Protein AF-A0A965L6V7-F1 (afdb_monomer_lite)

Radius of gyration: 33.7 Å; chains: 1; bounding box: 58×99×78 Å

Structure (mmCIF, N/CA/C/O backbone):
data_AF-A0A965L6V7-F1
#
_entry.id   AF-A0A965L6V7-F1
#
loop_
_atom_site.group_PDB
_atom_site.id
_atom_site.type_symbol
_atom_site.label_atom_id
_atom_site.label_alt_id
_atom_site.label_comp_id
_atom_site.label_asym_id
_atom_site.label_entity_id
_atom_site.label_seq_id
_atom_site.pdbx_PDB_ins_code
_atom_site.Cartn_x
_atom_site.Cartn_y
_atom_site.Cartn_z
_atom_site.occupancy
_atom_site.B_iso_or_equiv
_atom_site.auth_seq_id
_atom_site.auth_comp_id
_atom_site.auth_asym_id
_atom_site.auth_atom_id
_atom_site.pdbx_PDB_model_num
ATOM 1 N N . MET A 1 1 ? 2.981 -50.674 20.744 1.00 44.47 1 MET A N 1
ATOM 2 C CA . MET A 1 1 ? 4.305 -50.019 20.685 1.00 44.47 1 MET A CA 1
ATOM 3 C C . MET A 1 1 ? 4.093 -48.649 20.050 1.00 44.47 1 MET A C 1
ATOM 5 O O . MET A 1 1 ? 4.303 -48.488 18.863 1.00 44.47 1 MET A O 1
ATOM 9 N N . GLU A 1 2 ? 3.376 -47.722 20.683 1.00 41.47 2 GLU A N 1
ATOM 10 C CA . GLU A 1 2 ? 3.799 -46.919 21.844 1.00 41.47 2 GLU A CA 1
ATOM 11 C C . GLU A 1 2 ? 5.207 -46.338 21.690 1.00 41.47 2 GLU A C 1
ATOM 13 O O . GLU A 1 2 ? 6.197 -47.031 21.916 1.00 41.47 2 GLU A O 1
ATOM 18 N N . LYS A 1 3 ? 5.266 -45.043 21.361 1.00 48.12 3 LYS A N 1
ATOM 19 C CA . LYS A 1 3 ? 5.869 -44.043 22.248 1.00 48.12 3 LYS A CA 1
ATOM 20 C C . LYS A 1 3 ? 5.353 -42.647 21.896 1.00 48.12 3 LYS A C 1
ATOM 22 O O . LYS A 1 3 ? 5.742 -42.050 20.898 1.00 48.12 3 LYS A O 1
ATOM 27 N N . GLU A 1 4 ? 4.443 -42.172 22.744 1.00 44.41 4 GLU A N 1
ATOM 28 C CA . GLU A 1 4 ? 4.149 -40.755 22.943 1.00 44.41 4 GLU A CA 1
ATOM 29 C C . GLU A 1 4 ? 5.427 -40.032 23.391 1.00 44.41 4 GLU A C 1
ATOM 31 O O . GLU A 1 4 ? 6.177 -40.556 24.217 1.00 44.41 4 GLU A O 1
ATOM 36 N N . MET A 1 5 ? 5.646 -38.807 22.919 1.00 49.59 5 MET A N 1
ATOM 37 C CA . MET A 1 5 ? 6.623 -37.905 23.523 1.00 49.59 5 MET A CA 1
ATOM 38 C C . MET A 1 5 ? 5.921 -36.582 23.831 1.00 49.59 5 MET A C 1
ATOM 40 O O . MET A 1 5 ? 5.736 -35.725 22.973 1.00 49.59 5 MET A O 1
ATOM 44 N N . LYS A 1 6 ? 5.456 -36.492 25.079 1.00 44.62 6 LYS A N 1
ATOM 45 C CA . LYS A 1 6 ? 4.955 -35.281 25.732 1.00 44.62 6 LYS A CA 1
ATOM 46 C C . LYS A 1 6 ? 6.171 -34.434 26.090 1.00 44.62 6 LYS A C 1
ATOM 48 O O . LYS A 1 6 ? 7.083 -34.946 26.735 1.00 44.62 6 LYS A O 1
ATOM 53 N N . MET A 1 7 ? 6.191 -33.169 25.685 1.00 43.03 7 MET A N 1
ATOM 54 C CA . MET A 1 7 ? 7.178 -32.216 26.180 1.00 43.03 7 MET A CA 1
ATOM 55 C C . MET A 1 7 ? 6.444 -31.035 26.803 1.00 43.03 7 MET A C 1
ATOM 57 O O . MET A 1 7 ? 5.548 -30.439 26.210 1.00 43.03 7 MET A O 1
ATOM 61 N N . THR A 1 8 ? 6.777 -30.847 28.068 1.00 48.25 8 THR A N 1
ATOM 62 C CA . THR A 1 8 ? 6.020 -30.180 29.115 1.00 48.25 8 THR A CA 1
ATOM 63 C C . THR A 1 8 ? 6.229 -28.670 29.076 1.00 48.25 8 THR A C 1
ATOM 65 O O . THR A 1 8 ? 7.351 -28.196 28.910 1.00 48.25 8 THR A O 1
ATOM 68 N N . THR A 1 9 ? 5.136 -27.937 29.272 1.00 43.50 9 THR A N 1
ATOM 69 C CA . THR A 1 9 ? 5.084 -26.517 29.630 1.00 43.50 9 THR A CA 1
ATOM 70 C C . THR A 1 9 ? 5.969 -26.227 30.842 1.00 43.50 9 THR A C 1
ATOM 72 O O . THR A 1 9 ? 5.907 -26.949 31.836 1.00 43.50 9 THR A O 1
ATOM 75 N N . ILE A 1 10 ? 6.760 -25.156 30.776 1.00 46.94 10 ILE A N 1
ATOM 76 C CA . ILE A 1 10 ? 7.357 -24.532 31.957 1.00 46.94 10 ILE A CA 1
ATOM 77 C C . ILE A 1 10 ? 6.950 -23.063 31.930 1.00 46.94 10 ILE A C 1
ATOM 79 O O . ILE A 1 10 ? 7.570 -22.239 31.257 1.00 46.94 10 ILE A O 1
ATOM 83 N N . ASP A 1 11 ? 5.880 -22.775 32.661 1.00 40.94 11 ASP A N 1
ATOM 84 C CA . ASP A 1 11 ? 5.509 -21.432 33.077 1.00 40.94 11 ASP A CA 1
ATOM 85 C C . ASP A 1 11 ? 6.566 -20.924 34.068 1.00 40.94 11 ASP A C 1
ATOM 87 O O . ASP A 1 11 ? 6.834 -21.567 35.082 1.00 40.94 11 ASP A O 1
ATOM 91 N N . HIS A 1 12 ? 7.175 -19.776 33.776 1.00 43.12 12 HIS A N 1
ATOM 92 C CA . HIS A 1 12 ? 7.876 -18.974 34.777 1.00 43.12 12 HIS A CA 1
ATOM 93 C C . HIS A 1 12 ? 7.028 -17.736 35.035 1.00 43.12 12 HIS A C 1
ATOM 95 O O . HIS A 1 12 ? 7.097 -16.755 34.295 1.00 43.12 12 HIS A O 1
ATOM 101 N N . ASN A 1 13 ? 6.212 -17.823 36.079 1.00 46.19 13 ASN A N 1
ATOM 102 C CA . ASN A 1 13 ? 5.622 -16.675 36.739 1.00 46.19 13 ASN A CA 1
ATOM 103 C C . ASN A 1 13 ? 6.359 -16.465 38.071 1.00 46.19 13 ASN A C 1
ATOM 105 O O . ASN A 1 13 ? 6.906 -17.415 38.627 1.00 46.19 13 ASN A O 1
ATOM 109 N N . ASP A 1 14 ? 6.313 -15.226 38.552 1.00 41.38 14 ASP A N 1
ATOM 110 C CA . ASP A 1 14 ? 6.688 -14.767 39.896 1.00 41.38 14 ASP A CA 1
ATOM 111 C C . ASP A 1 14 ? 8.131 -14.264 40.070 1.00 41.38 14 ASP A C 1
ATOM 113 O O . ASP A 1 14 ? 9.028 -14.952 40.548 1.00 41.38 14 ASP A O 1
ATOM 117 N N . HIS A 1 15 ? 8.308 -12.961 39.826 1.00 41.34 15 HIS A N 1
ATOM 118 C CA . HIS A 1 15 ? 8.897 -12.137 40.878 1.00 41.34 15 HIS A CA 1
ATOM 119 C C . HIS A 1 15 ? 8.093 -10.857 41.101 1.00 41.34 15 HIS A C 1
ATOM 121 O O . HIS A 1 15 ? 7.977 -9.971 40.255 1.00 41.34 15 HIS A O 1
ATOM 127 N N . GLU A 1 16 ? 7.517 -10.843 42.294 1.00 40.22 16 GLU A N 1
ATOM 128 C CA . GLU A 1 16 ? 6.862 -9.757 42.986 1.00 40.22 16 GLU A CA 1
ATOM 129 C C . GLU A 1 16 ? 7.743 -8.497 43.080 1.00 40.22 16 GLU A C 1
ATOM 131 O O . GLU A 1 16 ? 8.919 -8.548 43.423 1.00 40.22 16 GLU A O 1
ATOM 136 N N . ASN A 1 17 ? 7.093 -7.358 42.843 1.00 41.88 17 ASN A N 1
ATOM 137 C CA . ASN A 1 17 ? 7.027 -6.239 43.783 1.00 41.88 17 ASN A CA 1
ATOM 138 C C . ASN A 1 17 ? 8.355 -5.595 44.251 1.00 41.88 17 ASN A C 1
ATOM 140 O O . ASN A 1 17 ? 8.890 -5.933 45.301 1.00 41.88 17 ASN A O 1
ATOM 144 N N . ASP A 1 18 ? 8.775 -4.527 43.562 1.00 38.38 18 ASP A N 1
ATOM 145 C CA . ASP A 1 18 ? 9.573 -3.455 44.179 1.00 38.38 18 ASP A CA 1
ATOM 146 C C . ASP A 1 18 ? 8.899 -2.091 43.945 1.00 38.38 18 ASP A C 1
ATOM 148 O O . ASP A 1 18 ? 9.323 -1.226 43.173 1.00 38.38 18 ASP A O 1
ATOM 152 N N . HIS A 1 19 ? 7.754 -1.917 44.605 1.00 41.47 19 HIS A N 1
ATOM 153 C CA . HIS A 1 19 ? 7.262 -0.598 44.967 1.00 41.47 19 HIS A CA 1
ATOM 154 C C . HIS A 1 19 ? 8.150 -0.032 46.083 1.00 41.47 19 HIS A C 1
ATOM 156 O O . HIS A 1 19 ? 7.946 -0.406 47.231 1.00 41.47 19 HIS A O 1
ATOM 162 N N . ALA A 1 20 ? 9.047 0.917 45.777 1.00 46.41 20 ALA A N 1
ATOM 163 C CA . ALA A 1 20 ? 9.261 2.142 46.575 1.00 46.41 20 ALA A CA 1
ATOM 164 C C . ALA A 1 20 ? 10.557 2.895 46.222 1.00 46.41 20 ALA A C 1
ATOM 166 O O . ALA A 1 20 ? 11.495 2.895 47.009 1.00 46.41 20 ALA A O 1
ATOM 167 N N . ARG A 1 21 ? 10.580 3.673 45.128 1.00 43.31 21 ARG A N 1
ATOM 168 C CA . ARG A 1 21 ? 11.406 4.904 45.038 1.00 43.31 21 ARG A CA 1
ATOM 169 C C . ARG A 1 21 ? 10.712 5.997 44.218 1.00 43.31 21 ARG A C 1
ATOM 171 O O . ARG A 1 21 ? 11.246 6.499 43.237 1.00 43.31 21 ARG A O 1
ATOM 178 N N . ARG A 1 22 ? 9.500 6.393 44.628 1.00 40.16 22 ARG A N 1
ATOM 179 C CA . ARG A 1 22 ? 8.959 7.714 44.264 1.00 40.16 22 ARG A CA 1
ATOM 180 C C . ARG A 1 22 ? 9.606 8.744 45.185 1.00 40.16 22 ARG A C 1
ATOM 182 O O . ARG A 1 22 ? 9.168 8.931 46.314 1.00 40.16 22 ARG A O 1
ATOM 189 N N . SER A 1 23 ? 10.670 9.382 44.714 1.00 38.62 23 SER A N 1
ATOM 190 C CA . SER A 1 23 ? 11.224 10.586 45.329 1.00 38.62 23 SER A CA 1
ATOM 191 C C . SER A 1 23 ? 10.200 11.720 45.219 1.00 38.62 23 SER A C 1
ATOM 193 O O . SER A 1 23 ? 10.085 12.396 44.201 1.00 38.62 23 SER A O 1
ATOM 195 N N . SER A 1 24 ? 9.413 11.922 46.274 1.00 40.50 24 SER A N 1
ATOM 196 C CA . SER A 1 24 ? 8.575 13.107 46.435 1.00 40.50 24 SER A CA 1
ATOM 197 C C . SER A 1 24 ? 9.464 14.300 46.790 1.00 40.50 24 SER A C 1
ATOM 199 O O . SER A 1 24 ? 9.815 14.500 47.953 1.00 40.50 24 SER A O 1
ATOM 201 N N . VAL A 1 25 ? 9.851 15.098 45.796 1.00 41.06 25 VAL A N 1
ATOM 202 C CA . VAL A 1 25 ? 10.441 16.417 46.048 1.00 41.06 25 VAL A CA 1
ATOM 203 C C . VAL A 1 25 ? 9.293 17.386 46.323 1.00 41.06 25 VAL A C 1
ATOM 205 O O . VAL A 1 25 ? 8.614 17.849 45.412 1.00 41.06 25 VAL A O 1
ATOM 208 N N . VAL A 1 26 ? 9.048 17.658 47.604 1.00 44.56 26 VAL A N 1
ATOM 209 C CA . VAL A 1 26 ? 8.139 18.718 48.055 1.00 44.56 26 VAL A CA 1
ATOM 210 C C . VAL A 1 26 ? 8.949 20.011 48.123 1.00 44.56 26 VAL A C 1
ATOM 212 O O . VAL A 1 26 ? 9.698 20.229 49.073 1.00 44.56 26 VAL A O 1
ATOM 215 N N . ILE A 1 27 ? 8.822 20.869 47.110 1.00 45.00 27 ILE A N 1
ATOM 216 C CA . ILE A 1 27 ? 9.396 22.219 47.148 1.00 45.00 27 ILE A CA 1
ATOM 217 C C . ILE A 1 27 ? 8.460 23.088 47.996 1.00 45.00 27 ILE A C 1
ATOM 219 O O . ILE A 1 27 ? 7.387 23.484 47.547 1.00 45.00 27 ILE A O 1
ATOM 223 N N . ARG A 1 28 ? 8.844 23.363 49.249 1.00 38.53 28 ARG A N 1
ATOM 224 C CA . ARG A 1 28 ? 8.186 24.392 50.069 1.00 38.53 28 ARG A CA 1
ATOM 225 C C . ARG A 1 28 ? 8.540 25.763 49.496 1.00 38.53 28 ARG A C 1
ATOM 227 O O . ARG A 1 28 ? 9.658 26.234 49.682 1.00 38.53 28 ARG A O 1
ATOM 234 N N . GLY A 1 29 ? 7.590 26.395 48.813 1.00 38.75 29 GLY A N 1
ATOM 235 C CA . GLY A 1 29 ? 7.672 27.812 48.473 1.00 38.75 29 GLY A CA 1
ATOM 236 C C . GLY A 1 29 ? 7.584 28.651 49.746 1.00 38.75 29 GLY A C 1
ATOM 237 O O . GLY A 1 29 ? 6.545 28.695 50.399 1.00 38.75 29 GLY A O 1
ATOM 238 N N . HIS A 1 30 ? 8.696 29.272 50.120 1.00 45.03 30 HIS A N 1
ATOM 239 C CA . HIS A 1 30 ? 8.738 30.355 51.093 1.00 45.03 30 HIS A CA 1
ATOM 240 C C . HIS A 1 30 ? 8.127 31.593 50.416 1.00 45.03 30 HIS A C 1
ATOM 242 O O . HIS A 1 30 ? 8.546 31.937 49.314 1.00 45.03 30 HIS A O 1
ATOM 248 N N . HIS A 1 31 ? 7.118 32.220 51.023 1.00 43.69 31 HIS A N 1
ATOM 249 C CA . HIS A 1 31 ? 6.603 33.522 50.589 1.00 43.69 31 HIS A CA 1
ATOM 250 C C . HIS A 1 31 ? 7.500 34.631 51.153 1.00 43.69 31 HIS A C 1
ATOM 252 O O . HIS A 1 31 ? 7.497 34.815 52.371 1.00 43.69 31 HIS A O 1
ATOM 258 N N . PRO A 1 32 ? 8.226 35.396 50.322 1.00 49.47 32 PRO A N 1
ATOM 259 C CA . PRO A 1 32 ? 8.654 36.731 50.696 1.00 49.47 32 PRO A CA 1
ATOM 260 C C . PRO A 1 32 ? 7.535 37.718 50.346 1.00 49.47 32 PRO A C 1
ATOM 262 O O . PRO A 1 32 ? 7.072 37.784 49.205 1.00 49.47 32 PRO A O 1
ATOM 265 N N . THR A 1 33 ? 7.065 38.442 51.354 1.00 49.59 33 THR A N 1
ATOM 266 C CA . THR A 1 33 ? 6.256 39.644 51.182 1.00 49.59 33 THR A CA 1
ATOM 267 C C . THR A 1 33 ? 7.122 40.811 50.701 1.00 49.59 33 THR A C 1
ATOM 269 O O . THR A 1 33 ? 8.325 40.854 50.960 1.00 49.59 33 THR A O 1
ATOM 272 N N . ASP A 1 34 ? 6.425 41.747 50.057 1.00 41.31 34 ASP A N 1
ATOM 273 C CA . ASP A 1 34 ? 6.756 43.158 49.831 1.00 41.31 34 ASP A CA 1
ATOM 274 C C . ASP A 1 34 ? 7.526 43.550 48.552 1.00 41.31 34 ASP A C 1
ATOM 276 O O . ASP A 1 34 ? 8.743 43.461 48.425 1.00 41.31 34 ASP A O 1
ATOM 280 N N . ASP A 1 35 ? 6.711 44.004 47.592 1.00 47.28 35 ASP A N 1
ATOM 281 C CA . ASP A 1 35 ? 6.698 45.371 47.055 1.00 47.28 35 ASP A CA 1
ATOM 282 C C . ASP A 1 35 ? 8.019 45.958 46.529 1.00 47.28 35 ASP A C 1
ATOM 284 O O . ASP A 1 35 ? 8.783 46.558 47.274 1.00 47.28 35 ASP A O 1
ATOM 288 N N . HIS A 1 36 ? 8.215 45.898 45.205 1.00 46.31 36 HIS A N 1
ATOM 289 C CA . HIS A 1 36 ? 8.833 46.984 44.441 1.00 46.31 36 HIS A CA 1
ATOM 290 C C . HIS A 1 36 ? 8.318 47.009 42.998 1.00 46.31 36 HIS A C 1
ATOM 292 O O . HIS A 1 36 ? 8.265 46.012 42.278 1.00 46.31 36 HIS A O 1
ATOM 298 N N . THR A 1 37 ? 7.939 48.212 42.595 1.00 47.94 37 THR A N 1
ATOM 299 C CA . THR A 1 37 ? 7.522 48.622 41.266 1.00 47.94 37 THR A CA 1
ATOM 300 C C . THR A 1 37 ? 8.609 48.422 40.206 1.00 47.94 37 THR A C 1
ATOM 302 O O . THR A 1 37 ? 9.807 48.535 40.463 1.00 47.94 37 THR A O 1
ATOM 305 N N . THR A 1 38 ? 8.123 48.347 38.964 1.00 46.16 38 THR A N 1
ATOM 306 C CA . THR A 1 38 ? 8.716 48.847 37.709 1.00 46.16 38 THR A CA 1
ATOM 307 C C . THR A 1 38 ? 9.176 47.795 36.697 1.00 46.16 38 THR A C 1
ATOM 309 O O . THR A 1 38 ? 10.077 47.002 36.934 1.00 46.16 38 THR A O 1
ATOM 312 N N . ARG A 1 39 ? 8.640 48.010 35.485 1.00 37.56 39 ARG A N 1
ATOM 313 C CA . ARG A 1 39 ? 9.237 47.801 34.158 1.00 37.56 39 ARG A CA 1
ATOM 314 C C . ARG A 1 39 ? 8.732 46.578 33.388 1.00 37.56 39 ARG A C 1
ATOM 316 O O . ARG A 1 39 ? 9.249 45.475 33.481 1.00 37.56 39 ARG A O 1
ATOM 323 N N . LEU A 1 40 ? 7.732 46.869 32.553 1.00 51.59 40 LEU A N 1
ATOM 324 C CA . LEU A 1 40 ? 7.483 46.197 31.283 1.00 51.59 40 LEU A CA 1
ATOM 325 C C . LEU A 1 40 ? 8.807 46.146 30.508 1.00 51.59 40 LEU A C 1
ATOM 327 O O . LEU A 1 40 ? 9.270 47.181 30.026 1.00 51.59 40 LEU A O 1
ATOM 331 N N . ASP A 1 41 ? 9.418 44.968 30.441 1.00 41.62 41 ASP A N 1
ATOM 332 C CA . ASP A 1 41 ? 10.484 44.682 29.492 1.00 41.62 41 ASP A CA 1
ATOM 333 C C . ASP A 1 41 ? 9.926 43.789 28.385 1.00 41.62 41 ASP A C 1
ATOM 335 O O . ASP A 1 41 ? 9.230 42.796 28.618 1.00 41.62 41 ASP A O 1
ATOM 339 N N . HIS A 1 42 ? 10.161 44.229 27.160 1.00 46.81 42 HIS A N 1
ATOM 340 C CA . HIS A 1 42 ? 9.662 43.611 25.954 1.00 46.81 42 HIS A CA 1
ATOM 341 C C . HIS A 1 42 ? 10.553 42.425 25.579 1.00 46.81 42 HIS A C 1
ATOM 343 O O . HIS A 1 42 ? 11.745 42.584 25.351 1.00 46.81 42 HIS A O 1
ATOM 349 N N . GLY A 1 43 ? 9.941 41.251 25.415 1.00 46.84 43 GLY A N 1
ATOM 350 C CA . GLY A 1 43 ? 10.395 40.255 24.445 1.00 46.84 43 GLY A CA 1
ATOM 351 C C . GLY A 1 43 ? 11.785 39.662 24.670 1.00 46.84 43 GLY A C 1
ATOM 352 O O . GLY A 1 43 ? 12.640 39.768 23.796 1.00 46.84 43 GLY A O 1
ATOM 353 N N . GLN A 1 44 ? 11.981 38.923 25.760 1.00 41.38 44 GLN A N 1
ATOM 354 C CA . GLN A 1 44 ? 12.984 37.860 25.757 1.00 41.38 44 GLN A CA 1
ATOM 355 C C . GLN A 1 44 ? 12.283 36.510 25.651 1.00 41.38 44 GLN A C 1
ATOM 357 O O . GLN A 1 44 ? 11.740 35.981 26.618 1.00 41.38 44 GLN A O 1
ATOM 362 N N . SER A 1 45 ? 12.283 35.971 24.428 1.00 52.69 45 SER A N 1
ATOM 363 C CA . SER A 1 45 ? 12.121 34.539 24.194 1.00 52.69 45 SER A CA 1
ATOM 364 C C . SER A 1 45 ? 13.111 33.826 25.111 1.00 52.69 45 SER A C 1
ATOM 366 O O . SER A 1 45 ? 14.322 33.958 24.927 1.00 52.69 45 SER A O 1
ATOM 368 N N . GLY A 1 46 ? 12.601 33.141 26.135 1.00 54.66 46 GLY A N 1
ATOM 369 C CA . GLY A 1 46 ? 13.431 32.363 27.046 1.00 54.66 46 GLY A CA 1
ATOM 370 C C . GLY A 1 46 ? 14.288 31.346 26.280 1.00 54.66 46 GLY A C 1
ATOM 371 O O . GLY A 1 46 ? 13.960 31.004 25.138 1.00 54.66 46 GLY A O 1
ATOM 372 N N . PRO A 1 47 ? 15.392 30.864 26.877 1.00 58.66 47 PRO A N 1
ATOM 373 C CA . PRO A 1 47 ? 16.201 29.815 26.271 1.00 58.66 47 PRO A CA 1
ATOM 374 C C . PRO A 1 47 ? 15.289 28.631 25.940 1.00 58.66 47 PRO A C 1
ATOM 376 O O . PRO A 1 47 ? 14.610 28.115 26.831 1.00 58.66 47 PRO A O 1
ATOM 379 N N . GLN A 1 48 ? 15.233 28.251 24.658 1.00 58.38 48 GLN A N 1
ATOM 380 C CA . GLN A 1 48 ? 14.487 27.077 24.205 1.00 58.38 48 GLN A CA 1
ATOM 381 C C . GLN A 1 48 ? 14.832 25.907 25.124 1.00 58.38 48 GLN A C 1
ATOM 383 O O . GLN A 1 48 ? 16.009 25.674 25.425 1.00 58.38 48 GLN A O 1
ATOM 388 N N . SER A 1 49 ? 13.816 25.211 25.630 1.00 69.81 49 SER A N 1
ATOM 389 C CA . SER A 1 49 ? 14.064 24.128 26.567 1.00 69.81 49 SER A CA 1
ATOM 390 C C . SER A 1 49 ? 14.912 23.055 25.871 1.00 69.81 49 SER A C 1
ATOM 392 O O . SER A 1 49 ? 14.796 22.833 24.666 1.00 69.81 49 SER A O 1
ATOM 394 N N . ASN A 1 50 ? 15.780 22.360 26.613 1.00 71.31 50 ASN A N 1
ATOM 395 C CA . ASN A 1 50 ? 16.574 21.254 26.053 1.00 71.31 50 ASN A CA 1
ATOM 396 C C . ASN A 1 50 ? 15.700 20.189 25.360 1.00 71.31 50 ASN A C 1
ATOM 398 O O . ASN A 1 50 ? 16.184 19.466 24.491 1.00 71.31 50 ASN A O 1
ATOM 402 N N . PHE A 1 51 ? 14.423 20.108 25.745 1.00 66.00 51 PHE A N 1
ATOM 403 C CA . PHE A 1 51 ? 13.424 19.250 25.129 1.00 66.00 51 PHE A CA 1
ATOM 404 C C . PHE A 1 51 ? 13.069 19.708 23.708 1.00 66.00 51 PHE A C 1
ATOM 406 O O . PHE A 1 51 ? 13.119 18.894 22.790 1.00 66.00 51 PHE A O 1
ATOM 413 N N . ASP A 1 52 ? 12.820 21.005 23.508 1.00 76.75 52 ASP A N 1
ATOM 414 C CA . ASP A 1 52 ? 12.467 21.572 22.198 1.00 76.75 52 ASP A CA 1
ATOM 415 C C . ASP A 1 52 ? 13.600 21.362 21.180 1.00 76.75 52 ASP A C 1
ATOM 417 O O . ASP A 1 52 ? 13.380 20.914 20.052 1.00 76.75 52 ASP A O 1
ATOM 421 N N . ARG A 1 53 ? 14.853 21.559 21.611 1.00 67.69 53 ARG A N 1
ATOM 422 C CA . ARG A 1 53 ? 16.024 21.330 20.752 1.00 67.69 53 ARG A CA 1
ATOM 423 C C . ARG A 1 53 ? 16.190 19.858 20.361 1.00 67.69 53 ARG A C 1
ATOM 425 O O . ARG A 1 53 ? 16.488 19.559 19.207 1.00 67.69 53 ARG A O 1
ATOM 432 N N . ALA A 1 54 ? 15.969 18.933 21.297 1.00 74.12 54 ALA A N 1
ATOM 433 C CA . ALA A 1 54 ? 16.034 17.499 21.015 1.00 74.12 54 ALA A CA 1
ATOM 434 C C . ALA A 1 54 ? 14.929 17.052 20.039 1.00 74.12 54 ALA A C 1
ATOM 436 O O . ALA A 1 54 ? 15.167 16.197 19.177 1.00 74.12 54 ALA A O 1
ATOM 437 N N . THR A 1 55 ? 13.734 17.647 20.128 1.00 86.00 55 THR A N 1
ATOM 438 C CA . THR A 1 55 ? 12.652 17.380 19.173 1.00 86.00 55 THR A CA 1
ATOM 439 C C . THR A 1 55 ? 12.967 17.916 17.779 1.00 86.00 55 THR A C 1
ATOM 441 O O . THR A 1 55 ? 12.733 17.208 16.798 1.00 86.00 55 THR A O 1
ATOM 444 N N . ASP A 1 56 ? 13.581 19.096 17.678 1.00 86.12 56 ASP A N 1
ATOM 445 C CA . ASP A 1 56 ? 13.954 19.705 16.397 1.00 86.12 56 ASP A CA 1
ATOM 446 C C . ASP A 1 56 ? 15.060 18.917 15.681 1.00 86.12 56 ASP A C 1
ATOM 448 O O . ASP A 1 56 ? 14.971 18.652 14.478 1.00 86.12 56 ASP A O 1
ATOM 452 N N . GLU A 1 57 ? 16.079 18.471 16.419 1.00 88.25 57 GLU A N 1
ATOM 453 C CA . GLU A 1 57 ? 17.162 17.634 15.888 1.00 88.25 57 GLU A CA 1
ATOM 454 C C . GLU A 1 57 ? 16.637 16.282 15.381 1.00 88.25 57 GLU A C 1
ATOM 456 O O . GLU A 1 57 ? 17.013 15.824 14.295 1.00 88.25 57 GLU A O 1
ATOM 461 N N . THR A 1 58 ? 15.715 15.669 16.129 1.00 91.81 58 THR A N 1
ATOM 462 C CA . THR A 1 58 ? 15.075 14.406 15.737 1.00 91.81 58 THR A CA 1
ATOM 463 C C . THR A 1 58 ? 14.224 14.593 14.484 1.00 91.81 58 THR A C 1
ATOM 465 O O . THR A 1 58 ? 14.329 13.808 13.541 1.00 91.81 58 THR A O 1
ATOM 468 N N . LEU A 1 59 ? 13.434 15.668 14.416 1.00 94.56 59 LEU A N 1
ATOM 469 C CA . LEU A 1 59 ? 12.615 15.984 13.247 1.00 94.56 59 LEU A CA 1
ATOM 470 C C . LEU A 1 59 ? 13.479 16.235 12.002 1.00 94.56 59 LEU A C 1
ATOM 472 O O . LEU A 1 59 ? 13.146 15.778 10.908 1.00 94.56 59 LEU A O 1
ATOM 476 N N . ALA A 1 60 ? 14.613 16.920 12.154 1.00 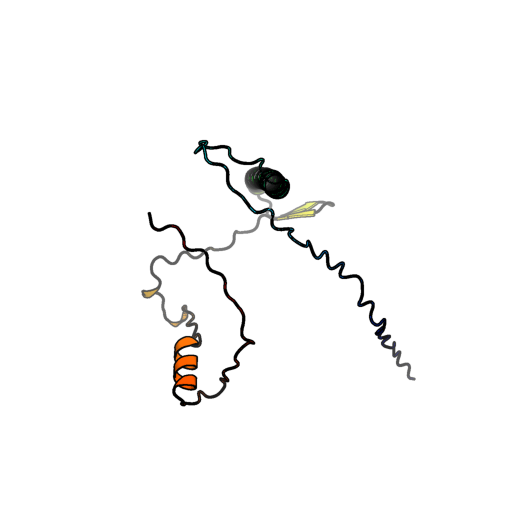93.00 60 ALA A N 1
ATOM 477 C CA . ALA A 1 60 ? 15.565 17.129 11.069 1.00 93.00 60 ALA A CA 1
ATOM 478 C C . ALA A 1 60 ? 16.226 15.816 10.610 1.00 93.00 60 ALA A C 1
ATOM 480 O O . ALA A 1 60 ? 16.487 15.636 9.419 1.00 93.00 60 ALA A O 1
ATOM 481 N N . ALA A 1 61 ? 16.494 14.878 11.521 1.00 93.00 61 ALA A N 1
ATOM 482 C CA . ALA A 1 61 ? 16.995 13.552 11.168 1.00 93.00 61 ALA A CA 1
ATOM 483 C C . ALA A 1 61 ? 15.956 12.730 10.389 1.00 93.00 61 ALA A C 1
ATOM 485 O O . ALA A 1 61 ? 16.299 12.175 9.346 1.00 93.00 61 ALA A O 1
ATOM 486 N N . VAL A 1 62 ? 14.696 12.723 10.835 1.00 95.81 62 VAL A N 1
ATOM 487 C CA . VAL A 1 62 ? 13.591 12.041 10.138 1.00 95.81 62 VAL A CA 1
ATOM 488 C C . VAL A 1 62 ? 13.449 12.567 8.712 1.00 95.81 62 VAL A C 1
ATOM 490 O O . VAL A 1 62 ? 13.523 11.784 7.769 1.00 95.81 62 VAL A O 1
ATOM 493 N N . LYS A 1 63 ? 13.394 13.892 8.533 1.00 96.50 63 LYS A N 1
ATOM 494 C CA . LYS A 1 63 ? 13.286 14.517 7.203 1.00 96.50 63 LYS A CA 1
ATOM 495 C C . LYS A 1 63 ? 14.431 14.138 6.261 1.00 96.50 63 LYS A C 1
ATOM 497 O O . LYS A 1 63 ? 14.217 13.958 5.066 1.00 96.50 63 LYS A O 1
ATOM 502 N N . ARG A 1 64 ? 15.659 14.012 6.778 1.00 96.00 64 ARG A N 1
ATOM 503 C CA . ARG A 1 64 ? 16.813 13.578 5.971 1.00 96.00 64 ARG A CA 1
ATOM 504 C C . ARG A 1 64 ? 16.675 12.131 5.512 1.00 96.00 64 ARG A C 1
ATOM 506 O O . ARG A 1 64 ? 16.980 11.839 4.360 1.00 96.00 64 ARG A O 1
ATOM 513 N N . ILE A 1 65 ? 16.224 11.246 6.398 1.00 97.31 65 ILE A N 1
ATOM 514 C CA . ILE A 1 65 ? 16.005 9.833 6.074 1.00 97.31 65 ILE A CA 1
ATOM 515 C C . ILE A 1 65 ? 14.879 9.697 5.046 1.00 97.31 65 ILE A C 1
ATOM 517 O O . ILE A 1 65 ? 15.044 8.979 4.066 1.00 97.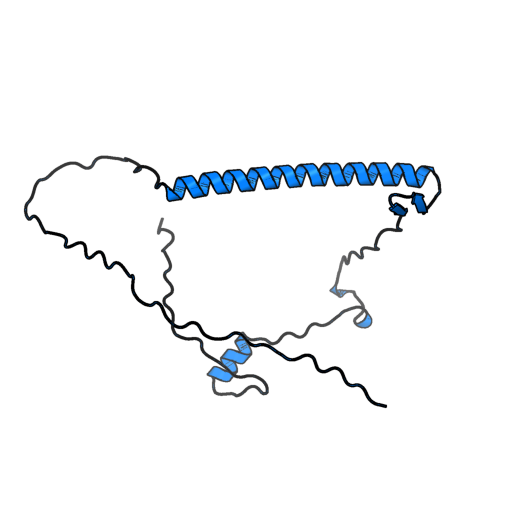31 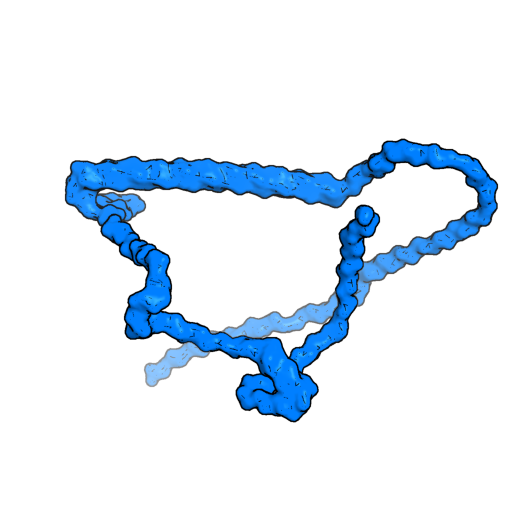65 ILE A O 1
ATOM 521 N N . GLU A 1 66 ? 13.776 10.424 5.217 1.00 97.06 66 GLU A N 1
ATOM 522 C CA . GLU A 1 66 ? 12.658 10.437 4.265 1.00 97.06 66 GLU A CA 1
ATOM 523 C C . GLU A 1 66 ? 13.098 10.897 2.871 1.00 97.06 66 GLU A C 1
ATOM 525 O O . GLU A 1 66 ? 12.801 10.228 1.881 1.00 97.06 66 GLU A O 1
ATOM 530 N N . ALA A 1 67 ? 13.881 11.978 2.790 1.00 96.25 67 ALA A N 1
ATOM 531 C CA . ALA A 1 67 ? 14.417 12.466 1.521 1.00 96.25 67 ALA A CA 1
ATOM 532 C C . ALA A 1 67 ? 15.355 11.449 0.848 1.00 96.25 67 ALA A C 1
ATOM 534 O O . ALA A 1 67 ? 15.378 11.331 -0.377 1.00 96.25 67 ALA A O 1
ATOM 535 N N . GLU A 1 68 ? 16.140 10.706 1.629 1.00 97.19 68 GLU A N 1
ATOM 536 C CA . GLU A 1 68 ? 17.020 9.671 1.088 1.00 97.19 68 GLU A CA 1
ATOM 537 C C . GLU A 1 68 ? 16.237 8.449 0.600 1.00 97.19 68 GLU A C 1
ATOM 539 O O . GLU A 1 68 ? 16.521 7.917 -0.474 1.00 97.19 68 GLU A O 1
ATOM 544 N N . ILE A 1 69 ? 15.197 8.046 1.335 1.00 97.38 69 ILE A N 1
ATOM 545 C CA . ILE A 1 69 ? 14.270 6.996 0.906 1.00 97.38 69 ILE A CA 1
ATOM 546 C C . ILE A 1 69 ? 13.646 7.378 -0.436 1.00 97.38 69 ILE A C 1
ATOM 548 O O . ILE A 1 69 ? 13.671 6.569 -1.362 1.00 97.38 69 ILE A O 1
ATOM 552 N N . GLU A 1 70 ? 13.148 8.607 -0.574 1.00 96.94 70 GLU A N 1
ATOM 553 C CA . GLU A 1 70 ? 12.533 9.084 -1.814 1.00 96.94 70 GLU A CA 1
ATOM 554 C C . GLU A 1 70 ? 13.499 9.006 -3.006 1.00 96.94 70 GLU A C 1
ATOM 556 O O . GLU A 1 70 ? 13.142 8.472 -4.061 1.00 96.94 70 GLU A O 1
ATOM 561 N N . LYS A 1 71 ? 14.752 9.448 -2.838 1.00 96.75 71 LYS A N 1
ATOM 562 C CA . LYS A 1 71 ? 15.782 9.332 -3.886 1.00 96.75 71 LYS A CA 1
ATOM 563 C C . LYS A 1 71 ? 16.031 7.883 -4.288 1.00 96.75 71 LYS A C 1
ATOM 565 O O . LYS A 1 71 ? 16.053 7.569 -5.479 1.00 96.75 71 LYS A O 1
ATOM 570 N N . LEU A 1 72 ? 16.189 6.991 -3.310 1.00 97.31 72 LEU A N 1
ATOM 571 C CA . LEU A 1 72 ? 16.397 5.566 -3.564 1.00 97.31 72 LEU A CA 1
ATOM 572 C C . LEU A 1 72 ? 15.182 4.934 -4.249 1.00 97.31 72 LEU A C 1
ATOM 574 O O . LEU A 1 72 ? 15.338 4.052 -5.094 1.00 97.31 72 LEU A O 1
ATOM 578 N N . GLU A 1 73 ? 13.966 5.384 -3.941 1.00 97.12 73 GLU A N 1
ATOM 579 C CA . GLU A 1 73 ? 12.762 4.921 -4.623 1.00 97.12 73 GLU A CA 1
ATOM 580 C C . GLU A 1 73 ? 12.718 5.343 -6.092 1.00 97.12 73 GLU A C 1
ATOM 582 O O . GLU A 1 73 ? 12.314 4.536 -6.939 1.00 97.12 73 GLU A O 1
ATOM 587 N N . VAL A 1 74 ? 13.117 6.580 -6.398 1.00 97.06 74 VAL A N 1
ATOM 588 C CA . VAL A 1 74 ? 13.219 7.094 -7.771 1.00 97.06 74 VAL A CA 1
ATOM 589 C C . VAL A 1 74 ? 14.251 6.291 -8.555 1.00 97.06 74 VAL A C 1
ATOM 591 O O . VAL A 1 74 ? 13.936 5.779 -9.631 1.00 97.06 74 VAL A O 1
ATOM 594 N N . GLU A 1 75 ? 15.439 6.084 -7.989 1.00 97.25 75 GLU A N 1
ATOM 595 C CA . GLU A 1 75 ? 16.499 5.320 -8.651 1.00 97.25 75 GLU A CA 1
ATOM 596 C C . GLU A 1 75 ? 16.103 3.851 -8.846 1.00 97.25 75 GLU A C 1
ATOM 598 O O . GLU A 1 75 ? 16.245 3.289 -9.933 1.00 97.25 75 GLU A O 1
ATOM 603 N N . ARG A 1 76 ? 15.472 3.233 -7.841 1.00 96.69 76 ARG A N 1
ATOM 604 C CA . ARG A 1 76 ? 14.906 1.881 -7.955 1.00 96.69 76 ARG A CA 1
ATOM 605 C C . ARG A 1 76 ? 13.892 1.782 -9.095 1.00 96.69 76 ARG A C 1
ATOM 607 O O . ARG A 1 76 ? 13.855 0.764 -9.788 1.00 96.69 76 ARG A O 1
ATOM 614 N N . LYS A 1 77 ? 13.028 2.788 -9.274 1.00 95.56 77 LYS A N 1
ATOM 615 C CA . LYS A 1 77 ? 12.049 2.824 -10.377 1.00 95.56 77 LYS A CA 1
ATOM 616 C C . LYS A 1 77 ? 12.757 2.921 -11.728 1.00 95.56 77 LYS A C 1
ATOM 618 O O . LYS A 1 77 ? 12.403 2.168 -12.633 1.00 95.56 77 LYS A O 1
ATOM 623 N N . ARG A 1 78 ? 13.773 3.780 -11.840 1.00 97.38 78 ARG A N 1
ATOM 624 C CA . ARG A 1 78 ? 14.584 3.942 -13.051 1.00 97.38 78 ARG A CA 1
ATOM 625 C C . ARG A 1 78 ? 15.288 2.641 -13.446 1.00 97.38 78 ARG A C 1
ATOM 627 O O . ARG A 1 78 ? 15.065 2.152 -14.549 1.00 97.38 78 ARG A O 1
ATOM 634 N N . LEU A 1 79 ? 16.048 2.035 -12.533 1.00 96.62 79 LEU A N 1
ATOM 635 C CA . LEU A 1 79 ? 16.773 0.784 -12.788 1.00 96.62 79 LEU A CA 1
ATOM 636 C C . LEU A 1 79 ? 15.835 -0.360 -13.184 1.00 96.62 79 LEU A C 1
ATOM 638 O O . LEU A 1 79 ? 16.153 -1.163 -14.058 1.00 96.62 79 LEU A O 1
ATOM 642 N N . ARG A 1 80 ? 14.643 -0.434 -12.577 1.00 94.06 80 ARG A N 1
ATOM 643 C CA . ARG A 1 80 ? 13.623 -1.411 -12.983 1.00 94.06 80 ARG A CA 1
ATOM 644 C C . ARG A 1 80 ? 13.133 -1.178 -14.407 1.00 94.06 80 ARG A C 1
ATOM 646 O O . ARG A 1 80 ? 12.952 -2.155 -15.126 1.00 94.06 80 ARG A O 1
ATOM 653 N N . ALA A 1 81 ? 12.909 0.070 -14.808 1.00 93.69 81 ALA A N 1
ATOM 654 C CA . ALA A 1 81 ? 12.491 0.387 -16.170 1.00 93.69 81 ALA A CA 1
ATOM 655 C C . ALA A 1 81 ? 13.579 0.015 -17.193 1.00 93.69 81 ALA A C 1
ATOM 657 O O . ALA A 1 81 ? 13.273 -0.621 -18.200 1.00 93.69 81 ALA A O 1
ATOM 658 N N . GLU A 1 82 ? 14.843 0.329 -16.897 1.00 95.25 82 GLU A N 1
ATOM 659 C CA . GLU A 1 82 ? 15.991 -0.056 -17.730 1.00 95.25 82 GLU A CA 1
ATOM 660 C C . GLU A 1 82 ? 16.116 -1.586 -17.845 1.00 95.25 82 GLU A C 1
ATOM 662 O O . GLU A 1 82 ? 16.261 -2.116 -18.946 1.00 95.25 82 GLU A O 1
ATOM 667 N N . LEU A 1 83 ? 15.967 -2.318 -16.734 1.00 93.50 83 LEU A N 1
ATOM 668 C CA . LEU A 1 83 ? 15.994 -3.782 -16.738 1.00 93.50 83 LEU A CA 1
ATOM 669 C C . LEU A 1 83 ? 14.842 -4.382 -17.554 1.00 93.50 83 LEU A C 1
ATOM 671 O O . LEU A 1 83 ? 15.054 -5.333 -18.302 1.00 93.50 83 LEU A O 1
ATOM 675 N N . VAL A 1 84 ? 13.630 -3.835 -17.433 1.00 93.38 84 VAL A N 1
ATOM 676 C CA . VAL A 1 84 ? 12.479 -4.267 -18.241 1.00 93.38 84 VAL A CA 1
ATOM 677 C C . VAL A 1 84 ? 12.756 -4.058 -19.727 1.00 93.38 84 VAL A C 1
ATOM 679 O O . VAL A 1 84 ? 12.493 -4.968 -20.511 1.00 93.38 84 VAL A O 1
ATOM 682 N N . ALA A 1 85 ? 13.318 -2.912 -20.117 1.00 91.69 85 ALA A N 1
ATOM 683 C CA . ALA A 1 85 ? 13.684 -2.646 -21.506 1.00 91.69 85 ALA A CA 1
ATOM 684 C C . ALA A 1 85 ? 14.738 -3.641 -22.018 1.00 91.69 85 ALA A C 1
ATOM 686 O O . ALA A 1 85 ? 14.563 -4.220 -23.089 1.00 91.69 85 ALA A O 1
ATOM 687 N N . ALA A 1 86 ? 15.782 -3.904 -21.227 1.00 91.94 86 ALA A N 1
ATOM 688 C CA . ALA A 1 86 ? 16.838 -4.846 -21.584 1.00 91.94 86 ALA A CA 1
ATOM 689 C C . ALA A 1 86 ? 16.316 -6.284 -21.742 1.00 91.94 86 ALA A C 1
ATOM 691 O O . ALA A 1 86 ? 16.601 -6.927 -22.745 1.00 91.94 86 ALA A O 1
ATOM 692 N N . VAL A 1 87 ? 15.510 -6.778 -20.795 1.00 91.31 87 VAL A N 1
ATOM 693 C CA . VAL A 1 87 ? 14.916 -8.130 -20.863 1.00 91.31 87 VAL A CA 1
ATOM 694 C C . VAL A 1 87 ? 13.903 -8.237 -22.004 1.00 91.31 87 VAL A C 1
ATOM 696 O O . VAL A 1 87 ? 13.810 -9.268 -22.658 1.00 91.31 87 VAL A O 1
ATOM 699 N N . SER A 1 88 ? 13.157 -7.169 -22.291 1.00 89.94 88 SER A N 1
ATOM 700 C CA . SER A 1 88 ? 12.227 -7.167 -23.428 1.00 89.94 88 SER A CA 1
ATOM 701 C C . SER A 1 88 ? 12.965 -7.269 -24.766 1.00 89.94 88 SER A C 1
ATOM 703 O O . SER A 1 88 ? 12.470 -7.919 -25.681 1.00 89.94 88 SER A O 1
ATOM 705 N N . ALA A 1 89 ? 14.160 -6.677 -24.871 1.00 92.88 89 ALA A N 1
ATOM 706 C CA . ALA A 1 89 ? 14.983 -6.727 -26.077 1.00 92.88 89 ALA A CA 1
ATOM 707 C C . ALA A 1 89 ? 15.601 -8.110 -26.348 1.00 92.88 89 ALA A C 1
ATOM 709 O O . ALA A 1 89 ? 15.959 -8.391 -27.487 1.00 92.88 89 ALA A O 1
ATOM 710 N N . THR A 1 90 ? 15.725 -8.978 -25.337 1.00 92.62 90 THR A N 1
ATOM 711 C CA . THR A 1 90 ? 16.220 -10.351 -25.532 1.00 92.62 90 THR A CA 1
ATOM 712 C C . THR A 1 90 ? 15.130 -11.326 -25.973 1.00 92.62 90 THR A C 1
ATOM 714 O O . THR A 1 90 ? 15.437 -12.490 -26.197 1.00 92.62 90 THR A O 1
ATOM 717 N N . GLU A 1 91 ? 13.863 -10.896 -26.026 1.00 89.56 91 GLU A N 1
ATOM 718 C CA . GLU A 1 91 ? 12.670 -11.731 -26.280 1.00 89.56 91 GLU A CA 1
ATOM 719 C C . GLU A 1 91 ? 12.456 -12.886 -25.273 1.00 89.56 91 GLU A C 1
ATOM 721 O O . GLU A 1 91 ? 11.468 -13.623 -25.332 1.00 89.56 91 GLU A O 1
ATOM 726 N N . GLU A 1 92 ? 13.332 -13.014 -24.277 1.00 90.19 92 GLU A N 1
ATOM 727 C CA . GLU A 1 92 ? 13.235 -13.995 -23.204 1.00 90.19 92 GLU A CA 1
ATOM 728 C C . GLU A 1 92 ? 12.339 -13.473 -22.079 1.00 90.19 92 GLU A C 1
ATOM 730 O O . GLU A 1 92 ? 12.563 -12.414 -21.497 1.00 90.19 92 GLU A O 1
ATOM 735 N N . ARG A 1 93 ? 11.338 -14.263 -21.681 1.00 89.75 93 ARG A N 1
ATOM 736 C CA . ARG A 1 93 ? 10.476 -13.904 -20.540 1.00 89.75 93 ARG A CA 1
ATOM 737 C C . ARG A 1 93 ? 11.084 -14.236 -19.182 1.00 89.75 93 ARG A C 1
ATOM 739 O O . ARG A 1 93 ? 10.616 -13.719 -18.167 1.00 89.75 93 ARG A O 1
ATOM 746 N N . LYS A 1 94 ? 12.069 -15.134 -19.136 1.00 92.75 94 LYS A N 1
ATOM 747 C CA . LYS A 1 94 ? 12.635 -15.665 -17.895 1.00 92.75 94 LYS A CA 1
ATOM 748 C C . LYS A 1 94 ? 14.113 -15.983 -18.078 1.00 92.75 94 LYS A C 1
ATOM 750 O O . LYS A 1 94 ? 14.452 -16.899 -18.815 1.00 92.75 94 LYS A O 1
ATOM 755 N N . ILE A 1 95 ? 14.958 -15.295 -17.320 1.00 92.50 95 ILE A N 1
ATOM 756 C CA . ILE A 1 95 ? 16.406 -15.492 -17.300 1.00 92.50 95 ILE A CA 1
ATOM 757 C C . ILE A 1 95 ? 16.779 -16.114 -15.956 1.00 92.50 95 ILE A C 1
ATOM 759 O O . ILE A 1 95 ? 16.596 -15.501 -14.901 1.00 92.50 95 ILE A O 1
ATOM 763 N N . VAL A 1 96 ? 17.299 -17.340 -15.983 1.00 94.19 96 VAL A N 1
ATOM 764 C CA . VAL A 1 96 ? 17.749 -18.058 -14.781 1.00 94.19 96 VAL A CA 1
ATOM 765 C C . VAL A 1 96 ? 19.262 -17.903 -14.629 1.00 94.19 96 VAL A C 1
ATOM 767 O O . VAL A 1 96 ? 20.028 -18.140 -15.569 1.00 94.19 96 VAL A O 1
ATOM 770 N N . ARG A 1 97 ? 19.706 -17.500 -13.437 1.00 92.50 97 ARG A N 1
ATOM 771 C CA . ARG A 1 97 ? 21.115 -17.385 -13.045 1.00 92.50 97 ARG A CA 1
ATOM 772 C C . ARG A 1 97 ? 21.322 -18.018 -11.661 1.00 92.50 97 ARG A C 1
ATOM 774 O O . ARG A 1 97 ? 20.370 -18.096 -10.889 1.00 92.50 97 ARG A O 1
ATOM 781 N N . PRO A 1 98 ? 22.552 -18.425 -11.299 1.00 94.75 98 PRO A N 1
ATOM 782 C CA . PRO A 1 98 ? 22.826 -18.999 -9.978 1.00 94.75 98 PRO A CA 1
ATOM 783 C C . PRO A 1 98 ? 22.423 -18.093 -8.802 1.00 94.75 98 PRO A C 1
ATOM 785 O O . PRO A 1 98 ? 22.008 -18.588 -7.763 1.00 94.75 98 PRO A O 1
ATOM 788 N N . GLY A 1 99 ? 22.500 -16.767 -8.977 1.00 93.56 99 GLY A N 1
ATOM 789 C CA . GLY A 1 99 ? 22.106 -15.785 -7.959 1.00 93.56 99 GLY A CA 1
ATOM 790 C C . GLY A 1 99 ? 20.615 -15.426 -7.931 1.00 93.56 99 GLY A C 1
ATOM 791 O O . GLY A 1 99 ? 20.208 -14.633 -7.088 1.00 93.56 99 GLY A O 1
ATOM 792 N N . GLY A 1 100 ? 19.795 -15.957 -8.847 1.00 92.81 100 GLY A N 1
ATOM 793 C CA . GLY A 1 100 ? 18.364 -15.659 -8.897 1.00 92.81 100 GLY A CA 1
ATOM 794 C C . GLY A 1 100 ? 17.742 -15.762 -10.289 1.00 92.81 100 GLY A C 1
ATOM 795 O O . GLY A 1 100 ? 18.404 -16.023 -11.291 1.00 92.81 100 GLY A O 1
ATOM 796 N N . THR A 1 101 ? 16.429 -15.550 -10.350 1.00 94.31 101 THR A N 1
ATOM 797 C CA . THR A 1 101 ? 15.658 -15.571 -11.600 1.00 94.31 101 THR A CA 1
ATOM 798 C C . THR A 1 101 ? 15.060 -14.198 -11.873 1.00 94.31 101 THR A C 1
ATOM 800 O O . THR A 1 101 ? 14.347 -13.656 -11.031 1.00 94.31 101 THR A O 1
ATOM 803 N N . ILE A 1 102 ? 15.292 -13.670 -13.072 1.00 92.06 102 ILE A N 1
ATOM 804 C CA . ILE A 1 102 ? 14.650 -12.452 -13.572 1.00 92.06 102 ILE A CA 1
ATOM 805 C C . ILE A 1 102 ? 13.489 -12.889 -14.462 1.00 92.06 102 ILE A C 1
ATOM 807 O O . ILE A 1 102 ? 13.690 -13.647 -15.406 1.00 92.06 102 ILE A O 1
ATOM 811 N N . THR A 1 103 ? 12.269 -12.457 -14.148 1.00 92.12 103 THR A N 1
ATOM 812 C CA . THR A 1 103 ? 11.070 -12.779 -14.940 1.00 92.12 103 THR A CA 1
ATOM 813 C C . THR A 1 103 ? 10.370 -11.496 -15.354 1.00 92.12 103 THR A C 1
ATOM 815 O O . THR A 1 103 ? 10.059 -10.662 -14.503 1.00 92.12 103 THR A O 1
ATOM 818 N N . LEU A 1 104 ? 10.083 -11.357 -16.646 1.00 91.88 104 LEU A N 1
ATOM 819 C CA . LEU A 1 104 ? 9.236 -10.296 -17.169 1.00 91.88 104 LEU A CA 1
ATOM 820 C C . LEU A 1 104 ? 7.769 -10.697 -16.976 1.00 91.88 104 LEU A C 1
ATOM 822 O O . LEU A 1 104 ? 7.217 -11.501 -17.728 1.00 91.88 104 LEU A O 1
ATOM 826 N N . ALA A 1 105 ? 7.144 -10.173 -15.924 1.00 89.75 105 ALA A N 1
ATOM 827 C CA . ALA A 1 105 ? 5.733 -10.413 -15.655 1.00 89.75 105 ALA A CA 1
ATOM 828 C C . ALA A 1 105 ? 4.846 -9.567 -16.582 1.00 89.75 105 ALA A C 1
ATOM 830 O O . ALA A 1 105 ? 5.100 -8.380 -16.783 1.00 89.75 105 ALA A O 1
ATOM 831 N N . ALA A 1 106 ? 3.758 -10.157 -17.082 1.00 82.69 106 ALA A N 1
ATOM 832 C CA . ALA A 1 106 ? 2.644 -9.386 -17.619 1.00 82.69 106 ALA A CA 1
ATOM 833 C C . ALA A 1 106 ? 2.043 -8.601 -16.445 1.00 82.69 106 ALA A C 1
ATOM 835 O O . ALA A 1 106 ? 1.596 -9.209 -15.473 1.00 82.69 106 ALA A O 1
ATOM 836 N N . GLY A 1 107 ? 2.144 -7.271 -16.464 1.00 82.94 107 GLY A N 1
ATOM 837 C CA . GLY A 1 107 ? 1.726 -6.417 -15.352 1.00 82.94 107 GLY A CA 1
ATOM 838 C C . GLY A 1 107 ? 0.312 -6.727 -14.845 1.00 82.94 107 GLY A C 1
ATOM 839 O O . GLY A 1 107 ? -0.517 -7.303 -15.550 1.00 82.94 107 GLY A O 1
ATOM 840 N N . LYS A 1 108 ? 0.022 -6.340 -13.600 1.00 85.88 108 LYS A N 1
ATOM 841 C CA . LYS A 1 108 ? -1.325 -6.509 -13.045 1.00 85.88 108 LYS A CA 1
ATOM 842 C C . LYS A 1 108 ? -2.308 -5.649 -13.837 1.00 85.88 108 LYS A C 1
ATOM 844 O O . LYS A 1 108 ? -2.046 -4.470 -14.063 1.00 85.88 108 LYS A O 1
ATOM 849 N N . ALA A 1 109 ? -3.438 -6.232 -14.223 1.00 85.12 109 ALA A N 1
ATOM 850 C CA . ALA A 1 109 ? -4.539 -5.466 -14.781 1.00 85.12 109 ALA A CA 1
ATOM 851 C C . ALA A 1 109 ? -5.082 -4.520 -13.699 1.00 85.12 109 ALA A C 1
ATOM 853 O O . ALA A 1 109 ? -5.504 -4.970 -12.633 1.00 85.12 109 ALA A O 1
ATOM 854 N N . THR A 1 110 ? -5.057 -3.218 -13.975 1.00 86.81 110 THR A N 1
ATOM 855 C CA . THR A 1 110 ? -5.684 -2.204 -13.124 1.00 86.81 110 THR A CA 1
ATOM 856 C C . THR A 1 110 ? -6.991 -1.793 -13.777 1.00 86.81 110 THR A C 1
ATOM 858 O O . THR A 1 110 ? -6.992 -1.279 -14.893 1.00 86.81 110 THR A O 1
ATOM 861 N N . LEU A 1 111 ? -8.107 -2.023 -13.088 1.00 89.69 111 LEU A N 1
ATOM 862 C CA . LEU A 1 111 ? -9.413 -1.555 -13.531 1.00 89.69 111 LEU A CA 1
ATOM 863 C C . LEU A 1 111 ? -9.623 -0.127 -13.026 1.00 89.69 111 LEU A C 1
ATOM 865 O O . LEU A 1 111 ? -9.646 0.109 -11.819 1.00 89.69 111 LEU A O 1
ATOM 869 N N . LYS A 1 112 ? -9.793 0.818 -13.949 1.00 90.00 112 LYS A N 1
ATOM 870 C CA . LYS A 1 112 ? -10.304 2.150 -13.632 1.00 90.00 112 LYS A CA 1
ATOM 871 C C . LYS A 1 112 ? -11.819 2.136 -13.826 1.00 90.00 112 LYS A C 1
ATOM 873 O O . LYS A 1 112 ? -12.293 1.753 -14.890 1.00 90.00 112 LYS A O 1
ATOM 878 N N . VAL A 1 113 ? -12.563 2.528 -12.797 1.00 92.12 113 VAL A N 1
ATOM 879 C CA . VAL A 1 113 ? -14.023 2.673 -12.857 1.00 92.12 113 VAL A CA 1
ATOM 880 C C . VAL A 1 113 ? -14.328 4.157 -13.015 1.00 92.12 113 VAL A C 1
ATOM 882 O O . VAL A 1 113 ? -14.121 4.920 -12.076 1.00 92.12 113 VAL A O 1
ATOM 885 N N . ASP A 1 114 ? -14.778 4.574 -14.198 1.00 90.69 114 ASP A N 1
ATOM 886 C CA . ASP A 1 114 ? -15.106 5.984 -14.454 1.00 90.69 114 ASP A CA 1
ATOM 887 C C . ASP A 1 114 ? -16.469 6.385 -13.856 1.00 90.69 114 ASP A C 1
ATOM 889 O O . ASP A 1 114 ? -16.644 7.524 -13.433 1.00 90.69 114 ASP A O 1
ATOM 893 N N . ASP A 1 115 ? -17.426 5.451 -13.784 1.00 88.25 115 ASP A N 1
ATOM 894 C CA . ASP A 1 115 ? -18.757 5.673 -13.206 1.00 88.25 115 ASP A CA 1
ATOM 895 C C . ASP A 1 115 ? -19.266 4.409 -12.496 1.00 88.25 115 ASP A C 1
ATOM 897 O O . ASP A 1 115 ? -19.658 3.426 -13.129 1.00 88.25 115 ASP A O 1
ATOM 901 N N . ALA A 1 116 ? -19.256 4.437 -11.163 1.00 85.94 116 ALA A N 1
ATOM 902 C CA . ALA A 1 116 ? -19.650 3.299 -10.338 1.00 85.94 116 ALA A CA 1
ATOM 903 C C . ALA A 1 116 ? -21.161 3.003 -10.379 1.00 85.94 116 ALA A C 1
ATOM 905 O O . ALA A 1 116 ? -21.557 1.865 -10.132 1.00 85.94 116 ALA A O 1
ATOM 906 N N . ALA A 1 117 ? -22.012 3.981 -10.712 1.00 86.75 117 ALA A N 1
ATOM 907 C CA . ALA A 1 117 ? -23.468 3.809 -10.699 1.00 86.75 117 ALA A CA 1
ATOM 908 C C . ALA A 1 117 ? -23.986 2.987 -11.890 1.00 86.75 117 ALA A C 1
ATOM 910 O O . ALA A 1 117 ? -25.072 2.414 -11.828 1.00 86.75 117 ALA A O 1
ATOM 911 N N . LYS A 1 118 ? -23.205 2.914 -12.972 1.00 91.62 118 LYS A N 1
ATOM 912 C CA . LYS A 1 118 ? -23.524 2.129 -14.174 1.00 91.62 118 LYS A CA 1
ATOM 913 C C . LYS A 1 118 ? -23.044 0.682 -14.097 1.00 91.62 118 LYS A C 1
ATOM 915 O O . LYS A 1 118 ? -23.319 -0.090 -15.015 1.00 91.62 118 LYS A O 1
ATOM 920 N N . LEU A 1 119 ? -22.313 0.309 -13.045 1.00 89.62 119 LEU A N 1
ATOM 921 C CA . LEU A 1 119 ? -21.841 -1.059 -12.891 1.00 89.62 119 LEU A CA 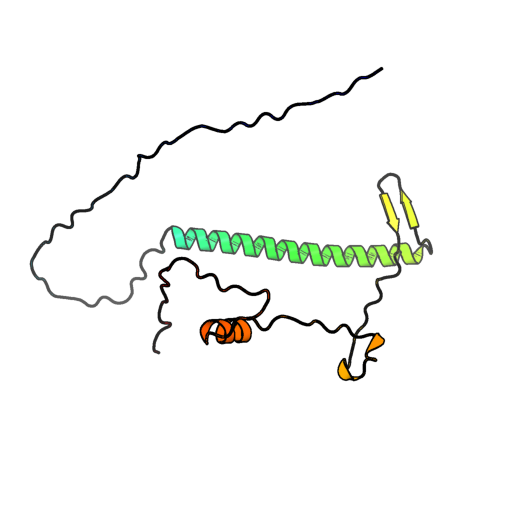1
ATOM 922 C C . LEU A 1 119 ? -23.028 -2.004 -12.640 1.00 89.62 119 LEU A C 1
ATOM 924 O O . LEU A 1 119 ? -23.878 -1.714 -11.792 1.00 89.62 119 LEU A O 1
ATOM 928 N N . PRO A 1 120 ? -23.095 -3.150 -13.340 1.00 92.00 120 PRO A N 1
ATOM 929 C CA . PRO A 1 120 ? -24.073 -4.184 -13.040 1.00 92.00 120 PRO A CA 1
ATOM 930 C C . PRO A 1 120 ? -23.960 -4.621 -11.580 1.00 92.00 120 PRO A C 1
ATOM 932 O O . PRO A 1 120 ? -22.852 -4.824 -11.080 1.00 92.00 120 PRO A O 1
ATOM 935 N N . LYS A 1 121 ? -25.100 -4.830 -10.912 1.00 88.88 121 LYS A N 1
ATOM 936 C CA . LYS A 1 121 ? -25.126 -5.209 -9.488 1.00 88.88 121 LYS A CA 1
ATOM 937 C C . LYS A 1 121 ? -24.320 -6.479 -9.192 1.00 88.88 121 LYS A C 1
ATOM 939 O O . LYS A 1 121 ? -23.728 -6.589 -8.126 1.00 88.88 121 LYS A O 1
ATOM 944 N N . GLU A 1 122 ? -24.247 -7.394 -10.157 1.00 92.00 122 GLU A N 1
ATOM 945 C CA . GLU A 1 122 ? -23.474 -8.644 -10.096 1.00 92.00 122 GLU A CA 1
ATOM 946 C C . GLU A 1 122 ? -21.958 -8.428 -9.939 1.00 92.00 122 GLU A C 1
ATOM 948 O O . GLU A 1 122 ? -21.269 -9.281 -9.386 1.00 92.00 122 GLU A O 1
ATOM 953 N N . LEU A 1 123 ? -21.435 -7.282 -10.390 1.00 91.31 123 LEU A N 1
ATOM 954 C CA . LEU A 1 123 ? -20.017 -6.910 -10.298 1.00 91.31 123 LEU A CA 1
ATOM 955 C C . LEU A 1 123 ? -19.744 -5.891 -9.183 1.00 91.31 123 LEU A C 1
ATOM 957 O O . LEU A 1 123 ? -18.630 -5.382 -9.059 1.00 91.31 123 LEU A O 1
ATOM 961 N N . THR A 1 124 ? -20.753 -5.582 -8.368 1.00 88.00 124 THR A N 1
ATOM 962 C CA . THR A 1 124 ? -20.638 -4.652 -7.242 1.00 88.00 124 THR A CA 1
ATOM 963 C C . THR A 1 124 ? -20.758 -5.394 -5.921 1.00 88.00 124 THR A C 1
ATOM 965 O O . THR A 1 124 ? -21.598 -6.275 -5.756 1.00 88.00 124 THR A O 1
ATOM 968 N N . ARG A 1 125 ? -19.931 -5.015 -4.945 1.00 90.81 125 ARG A N 1
ATOM 969 C CA . ARG A 1 125 ? -20.025 -5.517 -3.573 1.00 90.81 125 ARG A CA 1
ATOM 970 C C . ARG A 1 125 ? -20.752 -4.490 -2.716 1.00 90.81 125 ARG A C 1
ATOM 972 O O . ARG A 1 125 ? -20.285 -3.362 -2.594 1.00 90.81 125 ARG A O 1
ATOM 979 N N . VAL A 1 126 ? -21.844 -4.900 -2.076 1.00 88.62 126 VAL A N 1
ATOM 980 C CA . VAL A 1 126 ? -22.492 -4.103 -1.028 1.00 88.62 126 VAL A CA 1
ATOM 981 C C . VAL A 1 126 ? -21.820 -4.431 0.301 1.00 88.62 126 VAL A C 1
ATOM 983 O O . VAL A 1 126 ? -21.765 -5.594 0.703 1.00 88.62 126 VAL A O 1
ATOM 986 N N . VAL A 1 127 ? -21.279 -3.414 0.968 1.00 89.06 127 VAL A N 1
ATOM 987 C CA . VAL A 1 127 ? -20.791 -3.528 2.344 1.00 89.06 127 VAL A CA 1
ATOM 988 C C . VAL A 1 127 ? -21.871 -2.949 3.248 1.00 89.06 127 VAL A C 1
ATOM 990 O O . VAL A 1 127 ? -22.224 -1.782 3.116 1.00 89.06 127 VAL A O 1
ATOM 993 N N . VAL A 1 128 ? -22.430 -3.789 4.118 1.00 89.69 128 VAL A N 1
ATOM 994 C CA . VAL A 1 128 ? -23.368 -3.363 5.160 1.00 89.69 128 VAL A CA 1
ATOM 995 C C . VAL A 1 128 ? -22.566 -3.209 6.440 1.00 89.69 128 VAL A C 1
ATOM 997 O O . VAL A 1 128 ? -22.043 -4.193 6.963 1.00 89.69 128 VAL A O 1
ATOM 1000 N N . GLU A 1 129 ? -22.444 -1.976 6.915 1.00 91.56 129 GLU A N 1
ATOM 1001 C CA . GLU A 1 129 ? -21.765 -1.657 8.168 1.00 91.56 129 GLU A CA 1
ATOM 1002 C C . GLU A 1 129 ? -22.798 -1.270 9.234 1.00 91.56 129 GLU A C 1
ATOM 1004 O O . GLU A 1 129 ? -23.811 -0.648 8.903 1.00 91.56 129 GLU A O 1
ATOM 1009 N N . PRO A 1 130 ? -22.590 -1.657 10.505 1.00 90.56 130 PRO A N 1
ATOM 1010 C CA . PRO A 1 130 ? -23.485 -1.263 11.580 1.00 90.56 130 PRO A CA 1
ATOM 1011 C C . PRO A 1 130 ? -23.367 0.239 11.836 1.00 90.56 130 PRO A C 1
ATOM 1013 O O . PRO A 1 130 ? -22.270 0.752 12.068 1.00 90.56 130 PRO A O 1
ATOM 1016 N N . ASP A 1 131 ? -24.507 0.920 11.863 1.00 93.50 131 ASP A N 1
ATOM 1017 C CA . ASP A 1 131 ? -24.590 2.308 12.303 1.00 93.50 131 ASP A CA 1
ATOM 1018 C C . ASP A 1 131 ? -24.465 2.359 13.830 1.00 93.50 131 ASP A C 1
ATOM 1020 O O . ASP A 1 131 ? -25.432 2.166 14.570 1.00 93.50 131 ASP A O 1
ATOM 1024 N N . LYS A 1 132 ? -23.228 2.526 14.307 1.00 93.88 132 LYS A N 1
ATOM 1025 C CA . LYS A 1 132 ? -22.909 2.467 15.737 1.00 93.88 132 LYS A CA 1
ATOM 1026 C C . LYS A 1 132 ? -23.590 3.582 16.518 1.00 93.88 132 LYS A C 1
ATOM 1028 O O . LYS A 1 132 ? -24.015 3.317 17.636 1.00 93.88 132 LYS A O 1
ATOM 1033 N N . ASP A 1 133 ? -23.718 4.770 15.939 1.00 92.38 133 ASP A N 1
ATOM 1034 C CA . ASP A 1 133 ? -24.305 5.921 16.622 1.00 92.38 133 ASP A CA 1
ATOM 1035 C C . ASP A 1 133 ? -25.812 5.709 16.791 1.00 92.38 133 ASP A C 1
ATOM 1037 O O . ASP A 1 133 ? -26.316 5.769 17.910 1.00 92.38 133 ASP A O 1
ATOM 1041 N N . ALA A 1 134 ? -26.512 5.290 15.730 1.00 91.56 134 ALA A N 1
ATOM 1042 C CA . ALA A 1 134 ? -27.932 4.947 15.827 1.00 91.56 134 ALA A CA 1
ATOM 1043 C C . ALA A 1 134 ? -28.195 3.779 16.795 1.00 91.56 134 ALA A C 1
ATOM 1045 O O . ALA A 1 134 ? -29.201 3.766 17.506 1.00 91.56 134 ALA A O 1
ATOM 1046 N N . ILE A 1 135 ? -27.298 2.786 16.839 1.00 92.38 135 ILE A N 1
ATOM 1047 C CA . ILE A 1 135 ? -27.385 1.664 17.784 1.00 92.38 135 ILE A CA 1
ATOM 1048 C C . ILE A 1 135 ? -27.174 2.145 19.225 1.00 92.38 135 ILE A C 1
ATOM 1050 O O . ILE A 1 135 ? -27.919 1.722 20.109 1.00 92.38 135 ILE A O 1
ATOM 1054 N N . ILE A 1 136 ? -26.191 3.016 19.473 1.00 93.25 136 ILE A N 1
ATOM 1055 C CA . ILE A 1 136 ? -25.948 3.607 20.795 1.00 93.25 136 ILE A CA 1
ATOM 1056 C C . ILE A 1 136 ? -27.174 4.412 21.228 1.00 93.25 136 ILE A C 1
ATOM 1058 O O . ILE A 1 136 ? -27.707 4.137 22.299 1.00 93.25 136 ILE A O 1
ATOM 1062 N N . ASP A 1 137 ? -27.686 5.301 20.376 1.00 92.62 137 ASP A N 1
ATOM 1063 C CA . ASP A 1 137 ? -28.867 6.124 20.657 1.00 92.62 137 ASP A CA 1
ATOM 1064 C C . ASP A 1 137 ? -30.106 5.269 20.961 1.00 92.62 137 ASP A C 1
ATOM 1066 O O . ASP A 1 137 ? -30.867 5.554 21.889 1.00 92.62 137 ASP A O 1
ATOM 1070 N N . LEU A 1 138 ? -30.315 4.180 20.213 1.00 92.00 138 LEU A N 1
ATOM 1071 C CA . LEU A 1 138 ? -31.411 3.244 20.465 1.00 92.00 138 LEU A CA 1
ATOM 1072 C C . LEU A 1 138 ? -31.274 2.565 21.828 1.00 92.00 138 LEU A C 1
ATOM 1074 O O . LEU A 1 138 ? -32.246 2.547 22.591 1.00 92.00 138 LEU A O 1
ATOM 1078 N N . ILE A 1 139 ? -30.082 2.066 22.157 1.00 92.75 139 ILE A N 1
ATOM 1079 C CA . ILE A 1 139 ? -29.816 1.415 23.444 1.00 92.75 139 ILE A CA 1
ATOM 1080 C C . ILE A 1 139 ? -29.959 2.420 24.597 1.00 92.75 139 ILE A C 1
ATOM 1082 O O . ILE A 1 139 ? -30.580 2.093 25.608 1.00 92.75 139 ILE A O 1
ATOM 1086 N N . GLU A 1 140 ? -29.466 3.652 24.443 1.00 91.12 140 GLU A N 1
ATOM 1087 C CA . GLU A 1 140 ? -29.609 4.725 25.437 1.00 91.12 140 GLU A CA 1
ATOM 1088 C C . GLU A 1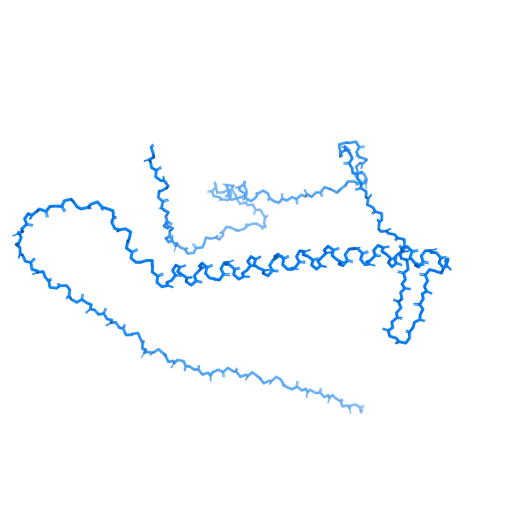 140 ? -31.064 5.193 25.593 1.00 91.12 140 GLU A C 1
ATOM 1090 O O . GLU A 1 140 ? -31.490 5.505 26.704 1.00 91.12 140 GLU A O 1
ATOM 1095 N N . SER A 1 141 ? -31.868 5.141 24.523 1.00 91.19 141 SER A N 1
ATOM 1096 C CA . SER A 1 141 ? -33.318 5.399 24.564 1.00 91.19 141 SER A CA 1
ATOM 1097 C C . SER A 1 141 ? -34.135 4.288 25.245 1.00 91.19 141 SER A C 1
ATOM 1099 O O . SER A 1 141 ? -35.361 4.375 25.319 1.00 91.19 141 SER A O 1
ATOM 1101 N N . GLY A 1 142 ? -33.476 3.230 25.730 1.00 90.44 142 GLY A N 1
ATOM 1102 C CA . GLY A 1 142 ? -34.111 2.094 26.397 1.00 90.44 142 GLY A CA 1
ATOM 1103 C C . GLY A 1 142 ? -34.658 1.031 25.443 1.00 90.44 142 GLY A C 1
ATOM 1104 O O . GLY A 1 142 ? -35.379 0.133 25.881 1.00 90.44 142 GLY A O 1
ATOM 1105 N N . ARG A 1 143 ? -34.329 1.097 24.145 1.00 88.94 143 ARG A N 1
ATOM 1106 C CA . ARG A 1 143 ? -34.692 0.070 23.160 1.00 88.94 143 ARG A CA 1
ATOM 1107 C C . ARG A 1 143 ? -33.506 -0.871 22.924 1.00 88.94 143 ARG A C 1
ATOM 1109 O O . ARG A 1 143 ? -32.530 -0.466 22.297 1.00 88.94 143 ARG A O 1
ATOM 1116 N N . PRO A 1 144 ? -33.565 -2.129 23.393 1.00 88.06 144 PRO A N 1
ATOM 1117 C CA . PRO A 1 144 ? -32.467 -3.066 23.192 1.00 88.06 144 PRO A CA 1
ATOM 1118 C C . PRO A 1 144 ? -32.318 -3.427 21.708 1.00 88.06 144 PRO A C 1
ATOM 1120 O O . PRO A 1 144 ? -33.305 -3.686 21.018 1.00 88.06 144 PRO A O 1
ATOM 1123 N N . VAL A 1 145 ? -31.072 -3.491 21.233 1.00 91.31 145 VAL A N 1
ATOM 1124 C CA . VAL A 1 145 ? -30.717 -3.964 19.887 1.00 91.31 145 VAL A CA 1
ATOM 1125 C C . VAL A 1 145 ? -30.087 -5.351 20.016 1.00 91.31 145 VAL A C 1
ATOM 1127 O O 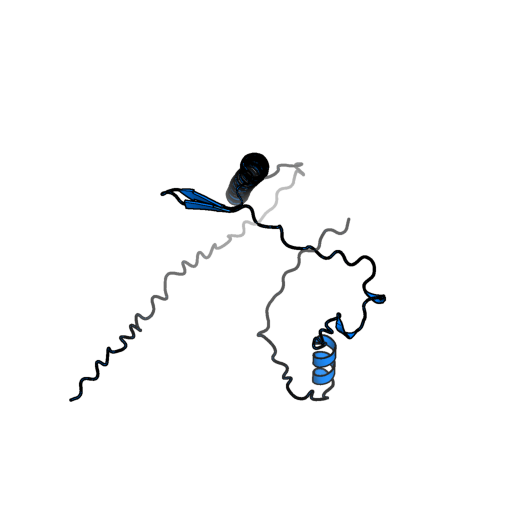. VAL A 1 145 ? -29.106 -5.532 20.738 1.00 91.31 145 VAL A O 1
ATOM 1130 N N . ALA A 1 146 ? -30.665 -6.351 19.345 1.00 92.00 146 ALA A N 1
ATOM 1131 C CA . ALA A 1 146 ? -30.201 -7.733 19.441 1.00 92.00 146 ALA A CA 1
ATOM 1132 C C . ALA A 1 146 ? -28.743 -7.870 18.967 1.00 92.00 146 ALA A C 1
ATOM 1134 O O . ALA A 1 146 ? -28.388 -7.405 17.888 1.00 92.00 146 ALA A O 1
ATOM 1135 N N . GLY A 1 147 ? -27.906 -8.526 19.776 1.00 91.00 147 GLY A N 1
ATOM 1136 C CA . GLY A 1 147 ? -26.480 -8.703 19.479 1.00 91.00 147 GLY A CA 1
ATOM 1137 C C . GLY A 1 147 ? -25.598 -7.491 19.804 1.00 91.00 147 GLY A C 1
ATOM 1138 O O . GLY A 1 147 ? -24.407 -7.521 19.504 1.00 91.00 147 GLY A O 1
ATOM 1139 N N . CYS A 1 148 ? -26.143 -6.444 20.431 1.00 89.19 148 CYS A N 1
ATOM 1140 C CA . CYS A 1 148 ? -25.388 -5.268 20.855 1.00 89.19 148 CYS A CA 1
ATOM 1141 C C . CYS A 1 148 ? -25.524 -5.044 22.367 1.00 89.19 148 CYS A C 1
ATOM 1143 O O . CYS A 1 148 ? -26.606 -5.152 22.937 1.00 89.19 148 CYS A O 1
ATOM 1145 N N . SER A 1 149 ? -24.415 -4.697 23.018 1.00 88.06 149 SER A N 1
ATOM 1146 C CA . SER A 1 149 ? -24.374 -4.290 24.424 1.00 88.06 149 SER A CA 1
ATOM 1147 C C . SER A 1 149 ? -23.543 -3.022 24.553 1.00 88.06 149 SER A C 1
ATOM 1149 O O . SER A 1 149 ? -22.451 -2.949 23.989 1.00 88.06 149 SER A O 1
ATOM 1151 N N . LEU A 1 150 ? -24.031 -2.043 25.313 1.00 92.00 150 LEU A N 1
ATOM 1152 C CA . LEU A 1 150 ? -23.300 -0.807 25.567 1.00 92.00 150 LEU A CA 1
ATOM 1153 C C . LEU A 1 150 ? -22.411 -0.970 26.806 1.00 92.00 150 LEU A C 1
ATOM 1155 O O . LEU A 1 150 ? -22.912 -1.158 27.912 1.00 92.00 150 LEU A O 1
ATOM 1159 N N . ALA A 1 151 ? -21.094 -0.877 26.624 1.00 91.44 151 ALA A N 1
ATOM 1160 C CA . ALA A 1 151 ? -20.125 -0.821 27.715 1.00 91.44 151 ALA A CA 1
ATOM 1161 C C . ALA A 1 151 ? -19.528 0.588 27.796 1.00 91.44 151 ALA A C 1
ATOM 1163 O O . ALA A 1 151 ? -19.114 1.147 26.780 1.00 91.44 151 ALA A O 1
ATOM 1164 N N . ARG A 1 152 ? -19.468 1.166 29.001 1.00 91.94 152 ARG A N 1
ATOM 1165 C CA . ARG A 1 152 ? -18.841 2.474 29.236 1.00 91.94 152 ARG A CA 1
ATOM 1166 C C . ARG A 1 152 ? -17.461 2.290 29.856 1.00 91.94 152 ARG A C 1
ATOM 1168 O O . ARG A 1 152 ? -17.304 1.540 30.815 1.00 91.94 152 ARG A O 1
ATOM 1175 N N . ALA A 1 153 ? -16.469 2.977 29.297 1.00 88.88 153 ALA A N 1
ATOM 1176 C CA . ALA A 1 153 ? -15.124 3.017 29.859 1.00 88.88 153 ALA A CA 1
ATOM 1177 C C . ALA A 1 153 ? -15.089 3.835 31.162 1.00 88.88 153 ALA A C 1
ATOM 1179 O O . ALA A 1 153 ? -16.002 4.617 31.447 1.00 88.88 153 ALA A O 1
ATOM 1180 N N . ALA A 1 154 ? -14.013 3.674 31.937 1.00 91.94 154 ALA A N 1
ATOM 1181 C CA . ALA A 1 154 ? -13.788 4.479 33.132 1.00 91.94 154 ALA A CA 1
ATOM 1182 C C . ALA A 1 154 ? -13.744 5.987 32.784 1.00 91.94 154 ALA A C 1
ATOM 1184 O O . ALA A 1 154 ? -13.211 6.358 31.730 1.00 91.94 154 ALA A O 1
ATOM 1185 N N . PRO A 1 155 ? -14.276 6.867 33.653 1.00 92.81 155 PRO A N 1
ATOM 1186 C CA . PRO A 1 155 ? -14.175 8.310 33.462 1.00 92.81 155 PRO A CA 1
ATOM 1187 C C . PRO A 1 155 ? -12.711 8.753 33.343 1.00 92.81 155 PRO A C 1
ATOM 1189 O O . PRO A 1 155 ? -11.860 8.298 34.106 1.00 92.81 155 PRO A O 1
ATOM 1192 N N . HIS A 1 156 ? -12.413 9.662 32.414 1.00 92.25 156 HIS A N 1
ATOM 1193 C CA . HIS A 1 156 ? -11.083 10.249 32.251 1.00 92.25 156 HIS A CA 1
ATOM 1194 C C . HIS A 1 156 ? -11.181 11.758 32.021 1.00 92.25 156 HIS A C 1
ATOM 1196 O O . HIS A 1 156 ? -12.195 12.269 31.544 1.00 92.25 156 HIS A O 1
ATOM 1202 N N . VAL A 1 157 ? -10.115 12.475 32.374 1.00 92.69 157 VAL A N 1
ATOM 1203 C CA . VAL A 1 157 ? -10.016 13.921 32.163 1.00 92.69 157 VAL A CA 1
ATOM 1204 C C . VAL A 1 157 ? -9.480 14.184 30.760 1.00 92.69 157 VAL A C 1
ATOM 1206 O O . VAL A 1 157 ? -8.465 13.615 30.362 1.00 92.69 157 VAL A O 1
ATOM 1209 N N . VAL A 1 158 ? -10.135 15.081 30.025 1.00 91.00 158 VAL A N 1
ATOM 1210 C CA . VAL A 1 158 ? -9.668 15.577 28.726 1.00 91.00 158 VAL A CA 1
ATOM 1211 C C . VAL A 1 158 ? -9.309 17.051 28.881 1.00 91.00 158 VAL A C 1
ATOM 1213 O O . VAL A 1 158 ? -10.184 17.878 29.124 1.00 91.00 158 VAL A O 1
ATOM 1216 N N . ILE A 1 159 ? -8.028 17.390 28.734 1.00 89.25 159 ILE A N 1
ATOM 1217 C CA . ILE A 1 159 ? -7.554 18.780 28.730 1.00 89.25 159 ILE A CA 1
ATOM 1218 C C . ILE A 1 159 ? -7.509 19.254 27.277 1.00 89.25 159 ILE A C 1
ATOM 1220 O O . ILE A 1 159 ? -6.834 18.650 26.445 1.00 89.25 159 ILE A O 1
ATOM 1224 N N . ARG A 1 160 ? -8.238 20.327 26.961 1.00 87.19 160 ARG A N 1
ATOM 1225 C CA . ARG A 1 160 ? -8.192 20.988 25.651 1.00 87.19 160 ARG A CA 1
ATOM 1226 C C . ARG A 1 160 ? -7.697 22.413 25.839 1.00 87.19 160 ARG A C 1
ATOM 1228 O O . ARG A 1 160 ? -8.261 23.157 26.635 1.00 87.19 160 ARG A O 1
ATOM 1235 N N . TRP A 1 161 ? -6.666 22.797 25.098 1.00 84.56 161 TRP A N 1
ATOM 1236 C CA . TRP A 1 161 ? -6.221 24.186 25.043 1.00 84.56 161 TRP A CA 1
ATOM 1237 C C . TRP A 1 161 ? -7.092 24.956 24.055 1.00 84.56 161 TRP A C 1
ATOM 1239 O O . TRP A 1 161 ? -7.318 24.499 22.932 1.00 84.56 161 TRP A O 1
ATOM 1249 N N . ALA A 1 162 ? -7.590 26.120 24.469 1.00 76.81 162 ALA A N 1
ATOM 1250 C CA . ALA A 1 162 ? -8.264 27.028 23.557 1.00 76.81 162 ALA A CA 1
ATOM 1251 C C . ALA A 1 162 ? -7.248 27.509 22.514 1.00 76.81 162 ALA A C 1
ATOM 1253 O O . ALA A 1 162 ? -6.229 28.110 22.858 1.00 76.81 162 ALA A O 1
ATOM 1254 N N . LYS A 1 163 ? -7.513 27.239 21.234 1.00 69.12 163 LYS A N 1
ATOM 1255 C CA . LYS A 1 163 ? -6.827 27.958 20.159 1.00 69.12 163 LYS A CA 1
ATOM 1256 C C . LYS A 1 163 ? -7.348 29.395 20.215 1.00 69.12 163 LYS A C 1
ATOM 1258 O O . LYS A 1 163 ? -8.560 29.580 20.270 1.00 69.12 163 LYS A O 1
ATOM 1263 N N . GLY A 1 164 ? -6.429 30.355 20.316 1.00 58.72 164 GLY A N 1
ATOM 1264 C CA . GLY A 1 164 ? -6.698 31.739 20.707 1.00 58.72 164 GLY A CA 1
ATOM 1265 C C . GLY A 1 164 ? -7.940 32.363 20.069 1.00 58.72 164 GLY A C 1
ATOM 1266 O O . GLY A 1 164 ? -8.169 32.227 18.869 1.00 58.72 164 GLY A O 1
ATOM 1267 N N . ALA A 1 165 ? -8.709 33.072 20.898 1.00 51.03 165 ALA A N 1
ATOM 1268 C CA . ALA A 1 165 ? -9.565 34.151 20.434 1.00 51.03 165 ALA A CA 1
ATOM 1269 C C . ALA A 1 165 ? -8.641 35.231 19.851 1.00 51.03 165 ALA A C 1
ATOM 1271 O O . ALA A 1 165 ? -7.980 35.950 20.602 1.00 51.03 165 ALA A O 1
ATOM 1272 N N . ALA A 1 166 ? -8.510 35.218 18.526 1.00 47.25 166 ALA A N 1
ATOM 1273 C CA . ALA A 1 166 ? -7.978 36.331 17.753 1.00 47.25 166 ALA A CA 1
ATOM 1274 C C . ALA A 1 166 ? -9.077 37.381 17.568 1.00 47.25 166 ALA A C 1
ATOM 1276 O O . ALA A 1 166 ? -10.248 36.963 17.397 1.00 47.25 166 ALA A O 1
#

Foldseek 3Di:
DDDDDDDDDDDDDDDDDDPDDPPPPDDPDDDDDDDDDDDDDDDDPPDDPPVNVVVVVVVVVVVVVVVVVVVVVVVVVVVVVVVLVVCVVVVDQWDDDPVGIDGNDPDDDDDDDPDPVPDDPVPDDDDDDDPVVVQVVCVVVVHHDPPDDDDDDDDDDDDDDDPDPD

pLDDT: mean 76.52, std 21.6, range [37.56, 97.38]

Sequence (166 aa):
MEKEMKMTTIDHNDHENDHARRSSVVIRGHHPTDDHTTRLDHGQSGPQSNFDRATDETLAAVKRIEAEIEKLEVERKRLRAELVAAVSATEERKIVRPGGTITLAAGKATLKVDDAAKLPKELTRVVVEPDKDAIIDLIESGRPVAGCSLARAAPHVVIRWAKGAA

Secondary structure (DSSP, 8-state):
---------------------------------------------PPPPHHHHHHHHHHHHHHHHHHHHHHHHHHHHHHHHHHHHHHHHT--SEEEETTEEEE---PPPPPP-S-GGGS-GGG-PPP----HHHHHHHHHTT---TT----PPPP-----PPP---